Protein AF-A0A933JUE6-F1 (afdb_monomer)

Foldseek 3Di:
DDDVPPVVVVVVVCVVPPDDDPVNLLVVLLVVLCVLVVNPNVVSVVLLVVQCVVCVVDDSSVSSVVSVVVSVVVVD

Radius of gyration: 19.3 Å; Cα contacts (8 Å, |Δi|>4): 41; chains: 1; bounding box: 63×32×26 Å

Solvent-accessible surface area (backbone atoms only — not comparable to full-atom values): 4404 Å² total; per-residue (Å²): 139,86,76,78,62,61,66,57,51,55,55,62,72,55,49,89,67,67,68,82,46,74,66,57,56,36,48,53,49,48,52,53,35,20,62,75,47,76,62,35,58,69,61,38,50,50,42,28,51,52,34,35,71,75,41,70,87,53,54,72,58,50,19,38,51,51,30,42,56,47,48,58,64,76,74,106

Secondary structure (DSSP, 8-state):
--SSHHHHHHHHHSGGGSPPPHHHHHHHHHHHHHHHTTT-HHHHHHHHHHHHHH-TTS-HHHHHHHHHHHHHHHT-

Sequence (76 aa):
MGIFAVAGFLFLLLRPFLGESSAEKEQRLFDALLLKTHGDKDLAQRLVDAERKRNPQGSRKVHIKEALTRWDRDNR

Nearest PDB structures (foldseek):
  4wd9-assembly1_A  TM=5.235E-01  e=9.486E+00  Lactococcus lactis subsp. lactis

pLDDT: mean 83.39, std 17.16, range [48.66, 97.06]

Structure (mmCIF, N/CA/C/O backbone):
data_AF-A0A933JUE6-F1
#
_entry.id   AF-A0A933JUE6-F1
#
loop_
_atom_site.group_PDB
_atom_site.id
_atom_site.type_symbol
_atom_site.label_atom_id
_atom_site.label_alt_id
_atom_site.label_comp_id
_atom_site.label_asym_id
_atom_site.label_entity_id
_atom_site.label_seq_id
_atom_site.pdbx_PDB_ins_code
_atom_site.Cartn_x
_atom_site.Cartn_y
_atom_site.Cartn_z
_atom_site.occupancy
_atom_site.B_iso_or_equiv
_atom_site.auth_seq_id
_atom_site.auth_comp_id
_atom_site.auth_asym_id
_atom_site.auth_atom_id
_atom_site.pdbx_PDB_model_num
ATOM 1 N N . MET A 1 1 ? 47.779 20.230 0.084 1.00 52.56 1 MET A N 1
ATOM 2 C CA . MET A 1 1 ? 46.433 20.399 0.672 1.00 52.56 1 MET A CA 1
ATOM 3 C C . MET A 1 1 ? 45.539 21.081 -0.355 1.00 52.56 1 MET A C 1
ATOM 5 O O . MET A 1 1 ? 45.930 22.145 -0.809 1.00 52.56 1 MET A O 1
ATOM 9 N N . GLY A 1 2 ? 44.382 20.505 -0.721 1.00 54.28 2 GLY A N 1
ATOM 10 C CA . GLY A 1 2 ? 43.220 21.369 -0.995 1.00 54.28 2 GLY A CA 1
ATOM 11 C C . GLY A 1 2 ? 42.318 21.179 -2.224 1.00 54.28 2 GLY A C 1
ATOM 12 O O . GLY A 1 2 ? 41.459 22.033 -2.378 1.00 54.28 2 GLY A O 1
ATOM 13 N N . ILE A 1 3 ? 42.420 20.143 -3.075 1.00 51.53 3 ILE A N 1
ATOM 14 C CA . ILE A 1 3 ? 41.507 20.038 -4.254 1.00 51.53 3 ILE A CA 1
ATOM 15 C C . ILE A 1 3 ? 40.594 18.795 -4.239 1.00 51.53 3 ILE A C 1
ATOM 17 O O . ILE A 1 3 ? 39.569 18.766 -4.911 1.00 51.53 3 ILE A O 1
ATOM 21 N N . PHE A 1 4 ? 40.851 17.803 -3.380 1.00 48.66 4 PHE A N 1
ATOM 22 C CA . PHE A 1 4 ? 39.983 16.616 -3.267 1.00 48.66 4 PHE A CA 1
ATOM 23 C C . PHE A 1 4 ? 38.724 16.810 -2.394 1.00 48.66 4 PHE A C 1
ATOM 25 O O . PHE A 1 4 ? 37.864 15.935 -2.369 1.00 48.66 4 PHE A O 1
ATOM 32 N N . ALA A 1 5 ? 38.567 17.946 -1.700 1.00 53.44 5 ALA A N 1
ATOM 33 C CA . ALA A 1 5 ? 37.441 18.164 -0.778 1.00 53.44 5 ALA A CA 1
ATOM 34 C C . ALA A 1 5 ? 36.162 18.702 -1.453 1.00 53.44 5 ALA A C 1
ATOM 36 O O . ALA A 1 5 ? 35.061 18.487 -0.950 1.00 53.44 5 ALA A O 1
ATOM 37 N N . VAL A 1 6 ? 36.278 19.376 -2.603 1.00 50.47 6 VAL A N 1
ATOM 38 C CA . VAL A 1 6 ? 35.130 20.055 -3.235 1.00 50.47 6 VAL A CA 1
ATOM 39 C C . VAL A 1 6 ? 34.228 19.066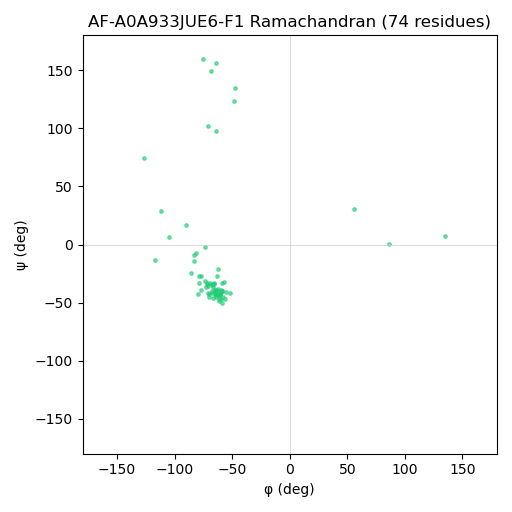 -3.985 1.00 50.47 6 VAL A C 1
ATOM 41 O O . VAL A 1 6 ? 33.006 19.200 -3.957 1.00 50.47 6 VAL A O 1
ATOM 44 N N . ALA A 1 7 ? 34.806 18.010 -4.570 1.00 52.41 7 ALA A N 1
ATOM 45 C CA . ALA A 1 7 ? 34.043 16.967 -5.259 1.00 52.41 7 ALA A CA 1
ATOM 46 C C . ALA A 1 7 ? 33.156 16.147 -4.297 1.00 52.41 7 ALA A C 1
ATOM 48 O O . ALA A 1 7 ? 32.020 15.819 -4.633 1.00 52.41 7 ALA A O 1
ATOM 49 N N . GLY A 1 8 ? 33.633 15.875 -3.075 1.00 53.91 8 GLY A N 1
ATOM 50 C CA . GLY A 1 8 ? 32.849 15.174 -2.051 1.00 53.91 8 GLY A CA 1
ATOM 51 C C . GLY A 1 8 ? 31.703 16.019 -1.485 1.00 53.91 8 GLY A C 1
ATOM 52 O O . GLY A 1 8 ? 30.616 15.503 -1.232 1.00 53.91 8 GLY A O 1
ATOM 53 N N . PHE A 1 9 ? 31.912 17.330 -1.340 1.00 56.19 9 PHE A N 1
ATOM 54 C CA . PHE A 1 9 ? 30.902 18.248 -0.809 1.00 56.19 9 PHE A CA 1
ATOM 55 C C . PHE A 1 9 ? 29.764 18.512 -1.808 1.00 56.19 9 PHE A C 1
ATOM 57 O O . PHE A 1 9 ? 28.596 18.549 -1.422 1.00 56.19 9 PHE A O 1
ATOM 64 N N . LEU A 1 10 ? 30.075 18.594 -3.107 1.00 53.97 10 LEU A N 1
ATOM 65 C CA . LEU A 1 10 ? 29.062 18.723 -4.160 1.00 53.97 10 LEU A CA 1
ATOM 66 C C . LEU A 1 10 ? 28.208 17.447 -4.302 1.00 53.97 10 LEU A C 1
ATOM 68 O O . LEU A 1 10 ? 27.000 17.531 -4.514 1.00 53.97 10 LEU A O 1
ATOM 72 N N . PHE A 1 11 ? 28.806 16.266 -4.097 1.00 57.50 11 PHE A N 1
ATOM 73 C CA . PHE A 1 11 ? 28.085 14.988 -4.059 1.00 57.50 11 PHE A CA 1
ATOM 74 C C . PHE A 1 11 ? 27.123 14.886 -2.858 1.00 57.50 11 PHE A C 1
ATOM 76 O O . PHE A 1 11 ? 26.035 14.323 -2.978 1.00 57.50 11 PHE A O 1
ATOM 83 N N . LEU A 1 12 ? 27.478 15.473 -1.709 1.00 59.88 12 LEU A N 1
ATOM 84 C CA . LEU A 1 12 ? 26.612 15.517 -0.523 1.00 59.88 12 LEU A CA 1
ATOM 85 C C . LEU A 1 12 ? 25.436 16.497 -0.672 1.00 59.88 12 LEU A C 1
ATOM 87 O O . LEU A 1 12 ? 24.360 16.220 -0.146 1.00 59.88 12 LEU A O 1
ATOM 91 N N . LEU A 1 13 ? 25.603 17.588 -1.424 1.00 61.69 13 LEU A N 1
ATOM 92 C CA . LEU A 1 13 ? 24.536 18.564 -1.682 1.00 61.69 13 LEU A CA 1
ATOM 93 C C . LEU A 1 13 ? 23.510 18.096 -2.729 1.00 61.69 13 LEU A C 1
ATOM 95 O O . LEU A 1 13 ? 22.349 18.485 -2.654 1.00 61.69 13 LEU A O 1
ATOM 99 N N . LEU A 1 14 ? 23.902 17.223 -3.663 1.00 55.94 14 LEU A N 1
ATOM 100 C CA . LEU A 1 14 ? 22.994 16.591 -4.638 1.00 55.94 14 LEU A CA 1
ATOM 101 C C . LEU A 1 14 ? 22.252 15.358 -4.083 1.00 55.94 14 LEU A C 1
ATOM 103 O O . LEU A 1 14 ? 21.318 14.856 -4.711 1.00 55.94 14 LEU A O 1
ATOM 107 N N . ARG A 1 15 ? 22.621 14.885 -2.885 1.00 54.44 15 ARG A N 1
ATOM 108 C CA . ARG A 1 15 ? 22.078 13.670 -2.260 1.00 54.44 15 ARG A CA 1
ATOM 109 C C . ARG A 1 15 ? 20.554 13.651 -2.012 1.00 54.44 15 ARG A C 1
ATOM 111 O O . ARG A 1 15 ? 19.999 12.559 -2.141 1.00 54.44 15 ARG A O 1
ATOM 118 N N . PRO A 1 16 ? 19.829 14.752 -1.705 1.00 56.09 16 PRO A N 1
ATOM 119 C CA . PRO A 1 16 ? 18.386 14.658 -1.454 1.00 56.09 16 PRO A 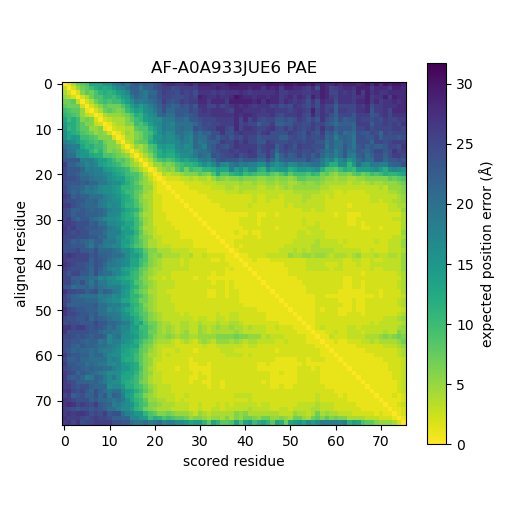CA 1
ATOM 120 C C . PRO A 1 16 ? 17.554 14.440 -2.730 1.00 56.09 16 PRO A C 1
ATOM 122 O O . PRO A 1 16 ? 16.341 14.284 -2.636 1.00 56.09 16 PRO A O 1
ATOM 125 N N . PHE A 1 17 ? 18.183 14.406 -3.913 1.00 55.09 17 PHE A N 1
ATOM 126 C CA . PHE A 1 17 ? 17.512 14.177 -5.196 1.00 55.09 17 PHE A CA 1
ATOM 127 C C . PHE A 1 17 ? 17.728 12.765 -5.767 1.00 55.09 17 PHE A C 1
ATOM 129 O O . PHE A 1 17 ? 17.300 12.477 -6.886 1.00 55.09 17 PHE A O 1
ATOM 136 N N . LEU A 1 18 ? 18.373 11.865 -5.012 1.00 57.53 18 LEU A N 1
ATOM 137 C CA . LEU A 1 18 ? 18.385 10.437 -5.333 1.00 57.53 18 LEU A CA 1
ATOM 138 C C . LEU A 1 18 ? 16.942 9.933 -5.227 1.00 57.53 18 LEU A C 1
ATOM 140 O O . LEU A 1 18 ? 16.419 9.737 -4.135 1.00 57.53 18 LEU A O 1
ATOM 144 N N . GLY A 1 19 ? 16.283 9.851 -6.383 1.00 62.34 19 GLY A N 1
ATOM 145 C CA . GLY A 1 19 ? 14.851 9.636 -6.513 1.00 62.34 19 GLY A CA 1
ATOM 146 C C . GLY A 1 19 ? 14.329 8.502 -5.639 1.00 62.34 19 GLY A C 1
ATOM 147 O O . GLY A 1 19 ? 14.894 7.412 -5.609 1.00 62.34 19 GLY A O 1
ATOM 148 N N . GLU A 1 20 ? 13.213 8.779 -4.968 1.00 67.19 20 GLU A N 1
ATOM 149 C CA . GLU A 1 20 ? 12.494 7.824 -4.132 1.00 67.19 20 GLU A CA 1
ATOM 150 C C . GLU A 1 20 ? 12.292 6.506 -4.891 1.00 67.19 20 GLU A C 1
ATOM 152 O O . GLU A 1 20 ? 11.760 6.487 -6.017 1.00 67.19 20 GLU A O 1
ATOM 157 N N . SER A 1 21 ? 12.776 5.419 -4.292 1.00 82.38 21 SER A N 1
ATOM 158 C CA . SER A 1 21 ? 12.806 4.116 -4.946 1.00 82.38 21 SER A CA 1
ATOM 159 C C . SER A 1 21 ? 11.382 3.626 -5.226 1.00 82.38 21 SER A C 1
ATOM 161 O O . SER A 1 21 ? 10.415 4.029 -4.573 1.00 82.38 21 SER A O 1
ATOM 163 N N . SER A 1 22 ? 11.214 2.731 -6.206 1.00 82.25 22 SER A N 1
ATOM 164 C CA . SER A 1 22 ? 9.887 2.154 -6.477 1.00 82.25 22 SER A CA 1
ATOM 165 C C . SER A 1 22 ? 9.303 1.459 -5.240 1.00 82.25 22 SER A C 1
ATOM 167 O O . SER A 1 22 ? 8.091 1.496 -5.051 1.00 82.25 22 SER A O 1
ATOM 169 N N . ALA A 1 23 ? 10.158 0.873 -4.395 1.00 85.81 23 ALA A N 1
ATOM 170 C CA . ALA A 1 23 ? 9.758 0.216 -3.157 1.00 85.81 23 ALA A CA 1
ATOM 171 C C . ALA A 1 23 ? 9.271 1.218 -2.097 1.00 85.81 23 ALA A C 1
ATOM 173 O O . ALA A 1 23 ? 8.236 0.991 -1.481 1.00 85.81 23 ALA A O 1
ATOM 174 N N . GLU A 1 24 ? 9.955 2.353 -1.927 1.00 89.31 24 GLU A N 1
ATOM 175 C CA . GLU A 1 24 ? 9.534 3.410 -0.994 1.00 89.31 24 GLU A CA 1
ATOM 176 C C . GLU A 1 24 ? 8.184 4.012 -1.392 1.00 89.31 24 GLU A C 1
ATOM 178 O O . GLU A 1 24 ? 7.299 4.158 -0.549 1.00 89.31 24 GLU A O 1
ATOM 183 N N . LYS A 1 25 ? 7.986 4.279 -2.689 1.00 88.62 25 LYS A N 1
ATOM 184 C CA . L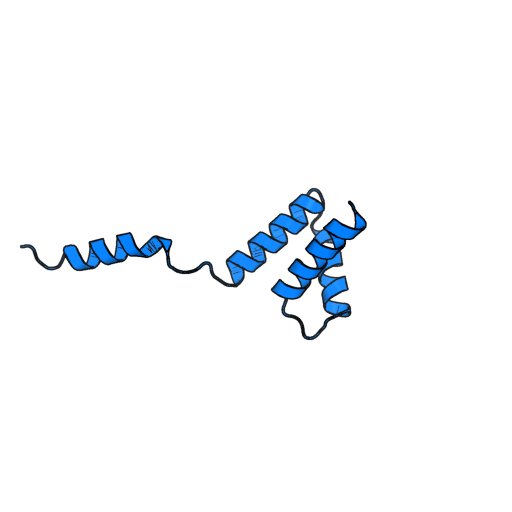YS A 1 25 ? 6.702 4.771 -3.213 1.00 88.62 25 LYS A CA 1
ATOM 185 C C . LYS A 1 25 ? 5.573 3.786 -2.946 1.00 88.62 25 LYS A C 1
ATOM 187 O O . LYS A 1 25 ? 4.464 4.178 -2.594 1.00 88.62 25 LYS A O 1
ATOM 192 N N . GLU A 1 26 ? 5.845 2.503 -3.151 1.00 92.56 26 GLU A N 1
ATOM 193 C CA . GLU A 1 26 ? 4.875 1.439 -2.929 1.00 92.56 26 GLU A CA 1
ATOM 194 C C . GLU A 1 26 ? 4.532 1.279 -1.446 1.00 92.56 26 GLU A C 1
ATOM 196 O O . GLU A 1 26 ? 3.356 1.156 -1.106 1.00 92.56 26 GLU A O 1
ATOM 201 N N . GLN A 1 27 ? 5.536 1.354 -0.570 1.00 93.31 27 GLN A N 1
ATOM 202 C CA . GLN A 1 27 ? 5.341 1.306 0.874 1.00 93.31 27 GLN A CA 1
ATOM 203 C C . GLN A 1 27 ? 4.485 2.480 1.352 1.00 93.31 27 GLN A C 1
ATOM 205 O O . GLN A 1 27 ? 3.491 2.254 2.028 1.00 93.31 27 GLN A O 1
ATOM 210 N N . ARG A 1 28 ? 4.776 3.712 0.914 1.00 93.88 28 ARG A N 1
ATOM 211 C CA . ARG A 1 28 ? 3.974 4.894 1.279 1.00 93.88 28 ARG A CA 1
ATOM 212 C C . ARG A 1 28 ? 2.518 4.787 0.839 1.00 93.88 28 ARG A C 1
ATOM 214 O O . ARG A 1 28 ? 1.623 5.208 1.567 1.00 93.88 28 ARG A O 1
ATOM 221 N N . LEU A 1 29 ? 2.265 4.229 -0.346 1.00 94.56 29 LEU A N 1
ATOM 222 C CA . LEU A 1 29 ? 0.899 3.972 -0.807 1.00 94.56 29 LEU A CA 1
ATOM 223 C C . LEU A 1 29 ? 0.206 2.926 0.073 1.00 94.56 29 LEU A C 1
ATOM 225 O O . LEU A 1 29 ? -0.968 3.079 0.400 1.00 94.56 29 LEU A O 1
ATOM 229 N N . PHE A 1 30 ? 0.921 1.878 0.477 1.00 94.69 30 PHE A N 1
ATOM 230 C CA . PHE A 1 30 ? 0.367 0.871 1.374 1.00 94.69 30 PHE A CA 1
ATOM 231 C C . PHE A 1 30 ? 0.100 1.443 2.774 1.00 94.69 30 PHE A C 1
ATOM 233 O O . PHE A 1 30 ? -0.951 1.176 3.347 1.00 94.69 30 PHE A O 1
ATOM 240 N N . ASP A 1 31 ? 0.988 2.291 3.289 1.00 95.69 31 ASP A N 1
ATOM 241 C CA . ASP A 1 31 ? 0.813 2.973 4.573 1.00 95.69 31 ASP A CA 1
ATOM 242 C C . ASP A 1 31 ? -0.390 3.931 4.536 1.00 95.69 31 ASP A C 1
ATOM 244 O O . ASP A 1 31 ? -1.176 3.984 5.480 1.00 95.69 31 ASP A O 1
ATOM 248 N N . ALA A 1 32 ? -0.604 4.636 3.421 1.00 95.19 32 ALA A N 1
ATOM 249 C CA . ALA A 1 32 ? -1.805 5.445 3.224 1.00 95.19 32 ALA A CA 1
ATOM 250 C C . ALA A 1 32 ? -3.082 4.588 3.231 1.00 95.19 32 ALA A C 1
ATOM 252 O O . ALA A 1 32 ? -4.087 4.988 3.820 1.00 95.19 32 ALA A O 1
ATOM 253 N N . LEU A 1 33 ? -3.042 3.400 2.618 1.00 94.81 33 LEU A N 1
ATOM 254 C CA . LEU A 1 33 ? -4.159 2.456 2.660 1.00 94.81 33 LEU A CA 1
ATOM 255 C C . LEU A 1 33 ? -4.406 1.952 4.089 1.00 94.81 33 LEU A C 1
ATOM 257 O O . LEU A 1 33 ? -5.556 1.897 4.510 1.00 94.81 33 LEU A O 1
ATOM 261 N N . LEU A 1 34 ? -3.349 1.669 4.857 1.00 96.44 34 LEU A N 1
ATOM 262 C CA . LEU A 1 34 ? -3.459 1.294 6.269 1.00 96.44 34 LEU A CA 1
ATOM 263 C C . LEU A 1 34 ? -4.103 2.395 7.109 1.00 96.44 34 LEU A C 1
ATOM 265 O O . LEU A 1 34 ? -4.975 2.113 7.923 1.00 96.44 34 LEU A O 1
ATOM 269 N N . LEU A 1 35 ? -3.719 3.656 6.909 1.00 95.19 35 LEU A N 1
ATOM 270 C CA . LEU A 1 35 ? -4.341 4.782 7.612 1.00 95.19 35 LEU A CA 1
ATOM 271 C C . LEU A 1 35 ? -5.848 4.857 7.327 1.00 95.19 35 LEU A C 1
ATOM 273 O O . LEU A 1 35 ? -6.640 5.103 8.235 1.00 95.19 35 LEU A O 1
ATOM 277 N N . LYS A 1 36 ? -6.247 4.595 6.079 1.00 91.69 36 LYS A N 1
ATOM 278 C CA . LYS A 1 36 ? -7.651 4.564 5.651 1.00 91.69 36 LYS A CA 1
ATOM 279 C C . LYS A 1 36 ? -8.426 3.383 6.238 1.00 91.69 36 LYS A C 1
ATOM 281 O O . LYS A 1 36 ? -9.604 3.537 6.538 1.00 91.69 36 LYS A O 1
ATOM 286 N N . THR A 1 37 ? -7.770 2.244 6.446 1.00 94.12 37 THR A N 1
ATOM 287 C CA . THR A 1 37 ? -8.348 1.061 7.102 1.00 94.12 37 THR A CA 1
ATOM 288 C C . THR A 1 37 ? -8.152 1.061 8.622 1.00 94.12 37 THR A C 1
ATOM 290 O O . THR A 1 37 ? -8.292 0.018 9.254 1.00 94.12 37 THR A O 1
ATOM 293 N N . HIS A 1 38 ? -7.830 2.210 9.231 1.00 93.62 38 HIS A N 1
ATOM 294 C CA . HIS A 1 38 ? -7.601 2.350 10.678 1.00 93.62 38 HIS A CA 1
ATOM 295 C C . HIS A 1 38 ? -6.516 1.413 11.243 1.00 93.62 38 HIS A C 1
ATOM 297 O O . HIS A 1 38 ? -6.568 1.003 12.400 1.00 93.62 38 HIS A O 1
ATOM 303 N N . GLY A 1 39 ? -5.517 1.075 10.430 1.00 93.62 39 GLY A N 1
ATOM 304 C CA . GLY A 1 39 ? -4.420 0.179 10.786 1.00 93.62 39 GLY A CA 1
ATOM 305 C C . GLY A 1 39 ? -4.724 -1.305 10.576 1.00 93.62 39 GLY A C 1
ATOM 306 O O . GLY A 1 39 ? -3.845 -2.131 10.824 1.00 93.62 39 GLY A O 1
ATOM 307 N N . ASP A 1 40 ? -5.916 -1.665 10.089 1.00 95.25 40 ASP A N 1
ATOM 308 C CA . ASP A 1 40 ? -6.237 -3.052 9.756 1.00 95.25 40 ASP A CA 1
ATOM 309 C C . ASP A 1 40 ? -5.469 -3.485 8.499 1.00 95.25 40 ASP A C 1
ATOM 311 O O . ASP A 1 40 ? -5.813 -3.148 7.356 1.00 95.25 40 ASP A O 1
ATOM 315 N N . LYS A 1 41 ? -4.392 -4.236 8.740 1.00 95.00 41 LYS A N 1
ATOM 316 C CA . LYS A 1 41 ? -3.498 -4.760 7.709 1.00 95.00 41 LYS A CA 1
ATOM 317 C C . LYS A 1 41 ? -4.128 -5.886 6.900 1.00 95.00 41 LYS A C 1
ATOM 319 O O . LYS A 1 41 ? -3.849 -5.979 5.703 1.00 95.00 41 LYS A O 1
ATOM 324 N N . ASP A 1 42 ? -4.978 -6.702 7.512 1.00 96.06 42 ASP A N 1
ATOM 325 C CA . ASP A 1 42 ? -5.644 -7.802 6.818 1.00 96.06 42 ASP A CA 1
ATOM 326 C C . ASP A 1 42 ? -6.683 -7.251 5.843 1.00 96.06 42 ASP A C 1
ATOM 328 O O . ASP A 1 42 ? -6.752 -7.688 4.691 1.00 96.06 42 ASP A O 1
ATOM 332 N N . LEU A 1 43 ? -7.444 -6.236 6.262 1.00 95.00 43 LEU A N 1
ATOM 333 C CA . LEU A 1 43 ? -8.362 -5.517 5.385 1.00 95.00 43 LEU A CA 1
ATOM 334 C C . LEU A 1 43 ? -7.618 -4.825 4.237 1.00 95.00 43 LEU A C 1
ATOM 336 O O . LEU A 1 43 ? -7.995 -5.002 3.077 1.00 95.00 43 LEU A O 1
ATOM 340 N N . ALA A 1 44 ? -6.538 -4.094 4.531 1.00 95.38 44 ALA A N 1
ATOM 341 C CA . ALA A 1 44 ? -5.730 -3.436 3.504 1.00 95.38 44 ALA A CA 1
ATOM 342 C C . ALA A 1 44 ? -5.187 -4.443 2.475 1.00 95.38 44 ALA A C 1
ATOM 344 O O . ALA A 1 44 ? -5.303 -4.225 1.268 1.00 95.38 44 ALA A O 1
ATOM 345 N N . GLN A 1 45 ? -4.659 -5.585 2.927 1.00 95.88 45 GLN A N 1
ATOM 346 C CA . GLN A 1 45 ? -4.155 -6.624 2.031 1.00 95.88 45 GLN A CA 1
ATOM 347 C C . GLN A 1 45 ? -5.273 -7.250 1.185 1.00 95.88 45 GLN A C 1
ATOM 349 O O . GLN A 1 45 ? -5.083 -7.460 -0.013 1.00 95.88 45 GLN A O 1
ATOM 354 N N . ARG A 1 46 ? -6.463 -7.478 1.756 1.00 96.31 46 ARG A N 1
ATOM 355 C CA . ARG A 1 46 ? -7.632 -7.979 1.009 1.00 96.31 46 ARG A CA 1
ATOM 356 C C . ARG A 1 46 ? -8.080 -7.018 -0.090 1.00 96.31 46 ARG A C 1
ATOM 358 O O . ARG A 1 46 ? -8.457 -7.481 -1.165 1.00 96.31 46 ARG A O 1
ATOM 365 N N . LEU A 1 47 ? -8.027 -5.706 0.153 1.00 95.62 47 LEU A N 1
ATOM 366 C CA . LEU A 1 47 ? -8.337 -4.694 -0.862 1.00 95.62 47 LEU A CA 1
ATOM 367 C C . LEU A 1 47 ? -7.336 -4.754 -2.022 1.00 95.62 47 LEU A C 1
ATOM 369 O O . LEU A 1 47 ? -7.740 -4.792 -3.183 1.00 95.62 47 LEU A O 1
ATOM 373 N N . VAL A 1 48 ? -6.040 -4.854 -1.716 1.00 96.31 48 VAL A N 1
ATOM 374 C CA . VAL A 1 48 ? -4.992 -5.020 -2.738 1.00 96.31 48 VAL A CA 1
ATOM 375 C C . VAL A 1 48 ? -5.189 -6.318 -3.524 1.00 96.31 48 VAL A C 1
ATOM 377 O O . VAL A 1 48 ? -5.110 -6.316 -4.752 1.00 96.31 48 VAL A O 1
ATOM 380 N N . ASP A 1 49 ? -5.497 -7.425 -2.849 1.00 96.94 49 ASP A N 1
ATOM 381 C CA . ASP A 1 49 ? -5.732 -8.716 -3.499 1.00 96.94 49 ASP A CA 1
ATOM 382 C C . ASP A 1 49 ? -6.986 -8.713 -4.382 1.00 96.94 49 ASP A C 1
ATOM 384 O O . ASP A 1 49 ? -7.015 -9.392 -5.413 1.00 96.94 49 ASP A O 1
ATOM 388 N N . ALA A 1 50 ? -8.021 -7.960 -4.004 1.00 96.19 50 ALA A N 1
ATOM 389 C CA . ALA A 1 50 ? -9.216 -7.787 -4.818 1.00 96.19 50 ALA A CA 1
ATOM 390 C C . ALA A 1 50 ? -8.895 -7.066 -6.134 1.00 96.19 50 ALA A C 1
ATOM 392 O O . ALA A 1 50 ? -9.345 -7.510 -7.193 1.00 96.19 50 ALA A O 1
ATOM 393 N N . GLU A 1 51 ? -8.075 -6.014 -6.090 1.00 96.19 51 GLU A N 1
ATOM 394 C CA . GLU A 1 51 ? -7.644 -5.311 -7.302 1.00 96.19 51 GLU A CA 1
ATOM 395 C C . GLU A 1 51 ? -6.645 -6.141 -8.120 1.00 96.19 51 GLU A C 1
ATOM 397 O O . GLU A 1 51 ? -6.759 -6.194 -9.342 1.00 96.19 51 GLU A O 1
ATOM 402 N N . ARG A 1 52 ? -5.772 -6.933 -7.481 1.00 96.56 52 ARG A N 1
ATOM 403 C CA . ARG A 1 52 ? -4.927 -7.913 -8.188 1.00 96.56 52 ARG A CA 1
ATOM 404 C C . ARG A 1 52 ? -5.753 -8.929 -8.975 1.00 96.56 52 ARG A C 1
ATOM 406 O O . ARG A 1 52 ? -5.383 -9.292 -10.086 1.00 96.56 52 ARG A O 1
ATOM 413 N N . LYS A 1 53 ? -6.873 -9.401 -8.418 1.00 96.19 53 LYS A N 1
ATOM 414 C CA . LYS A 1 53 ? -7.787 -10.322 -9.120 1.00 96.19 53 LYS A CA 1
ATOM 415 C C . LYS A 1 53 ? -8.488 -9.654 -10.305 1.00 96.19 53 LYS A C 1
ATOM 417 O O . LYS A 1 53 ? -8.753 -10.325 -11.296 1.00 96.19 53 LYS A O 1
ATOM 422 N N . ARG A 1 54 ? -8.795 -8.358 -10.204 1.00 93.94 54 ARG A N 1
ATOM 423 C CA . ARG A 1 54 ? -9.454 -7.580 -11.265 1.00 93.94 54 ARG A CA 1
ATOM 424 C C . ARG A 1 54 ? -8.503 -7.191 -12.386 1.00 93.94 54 ARG A C 1
ATOM 426 O O . ARG A 1 54 ? -8.883 -7.254 -13.550 1.00 93.94 54 ARG A O 1
ATOM 433 N N . ASN A 1 55 ? -7.276 -6.828 -12.036 1.00 93.50 55 ASN A N 1
ATOM 434 C CA . ASN A 1 55 ? -6.235 -6.430 -12.967 1.00 93.50 55 ASN A CA 1
ATOM 435 C C . ASN A 1 55 ? -4.954 -7.255 -12.740 1.00 93.50 55 ASN A C 1
ATOM 437 O O . ASN A 1 55 ? -3.968 -6.728 -12.226 1.00 93.50 55 ASN A O 1
ATOM 441 N N . PRO A 1 56 ? -4.910 -8.540 -13.141 1.00 93.19 56 PRO A N 1
ATOM 442 C CA . PRO A 1 56 ? -3.747 -9.398 -12.889 1.00 93.19 56 PRO A CA 1
ATOM 443 C C . PRO A 1 56 ? -2.451 -8.921 -13.558 1.00 93.19 56 PRO A C 1
ATOM 445 O O . PRO A 1 56 ? -1.369 -9.305 -13.129 1.00 93.19 56 PRO A O 1
ATOM 448 N N . GLN A 1 57 ? -2.562 -8.094 -14.603 1.00 94.38 57 GLN A N 1
ATOM 449 C CA . GLN A 1 57 ? -1.432 -7.541 -15.356 1.00 94.38 57 GLN A CA 1
ATOM 450 C C . GLN A 1 57 ? -0.822 -6.297 -14.687 1.00 94.38 57 GLN A C 1
ATOM 452 O O . GLN A 1 57 ? 0.272 -5.863 -15.050 1.00 94.38 57 GLN A O 1
ATOM 457 N N . GLY A 1 58 ? -1.523 -5.697 -13.720 1.00 92.00 58 GLY A N 1
ATOM 458 C CA . GLY A 1 58 ? -1.030 -4.554 -12.961 1.00 92.00 58 GLY A CA 1
ATOM 459 C C . GLY A 1 58 ? 0.139 -4.925 -12.045 1.00 92.00 58 GLY A C 1
ATOM 460 O O . GLY A 1 58 ? 0.226 -6.035 -11.524 1.00 92.00 58 GLY A O 1
ATOM 461 N N . SER A 1 59 ? 1.042 -3.974 -11.807 1.00 94.00 59 SER A N 1
ATOM 462 C CA . SER A 1 59 ? 2.049 -4.117 -10.751 1.00 94.00 59 SER A CA 1
ATOM 463 C C . SER A 1 59 ? 1.422 -3.908 -9.369 1.00 94.00 59 SER A C 1
ATOM 465 O O . SER A 1 59 ? 0.391 -3.245 -9.247 1.00 94.00 59 SER A O 1
ATOM 467 N N . ARG A 1 60 ? 2.074 -4.395 -8.303 1.00 93.56 60 ARG A N 1
ATOM 468 C CA . ARG A 1 60 ? 1.592 -4.221 -6.918 1.00 93.56 60 ARG A CA 1
ATOM 469 C C . ARG A 1 60 ? 1.281 -2.756 -6.592 1.00 93.56 60 ARG A C 1
ATOM 471 O O . ARG A 1 60 ? 0.229 -2.461 -6.032 1.00 93.56 60 ARG A O 1
ATOM 478 N N . LYS A 1 61 ? 2.136 -1.824 -7.028 1.00 94.94 61 LYS A N 1
ATOM 479 C CA . LYS A 1 61 ? 1.897 -0.377 -6.912 1.00 94.94 61 LYS A CA 1
ATOM 480 C C . LYS A 1 61 ? 0.571 0.073 -7.542 1.00 94.94 61 LYS A C 1
ATOM 482 O O . LYS A 1 61 ? -0.108 0.929 -6.979 1.00 94.94 61 LYS A O 1
ATOM 487 N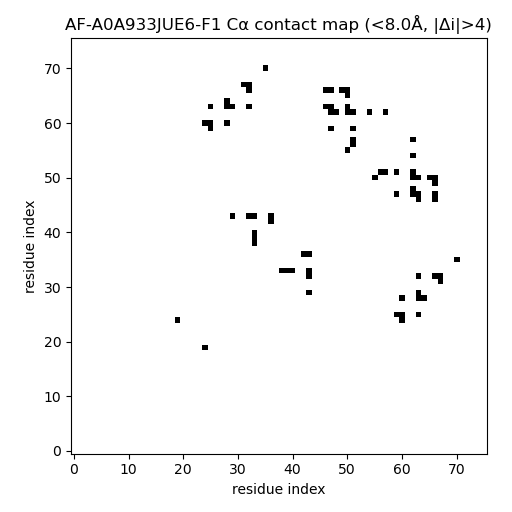 N . VAL A 1 62 ? 0.214 -0.468 -8.710 1.00 95.25 62 VAL A N 1
ATOM 488 C CA . VAL A 1 62 ? -1.056 -0.163 -9.389 1.00 95.25 62 VAL A CA 1
ATOM 489 C C . VAL A 1 62 ? -2.227 -0.694 -8.572 1.00 95.25 62 VAL A C 1
ATOM 491 O O . VAL A 1 62 ? -3.144 0.073 -8.300 1.00 95.25 62 VAL A O 1
ATOM 494 N N . HIS A 1 63 ? -2.155 -1.935 -8.085 1.00 97.06 63 HIS A N 1
ATOM 495 C CA . HIS A 1 63 ? -3.219 -2.522 -7.259 1.00 97.06 63 HIS A CA 1
ATOM 496 C C . HIS A 1 63 ? -3.462 -1.737 -5.973 1.00 97.06 63 HIS A C 1
ATOM 498 O O . HIS A 1 63 ? -4.608 -1.481 -5.623 1.00 97.06 63 HIS A O 1
ATOM 504 N N . ILE A 1 64 ? -2.400 -1.295 -5.289 1.00 96.25 64 ILE A N 1
ATOM 505 C CA .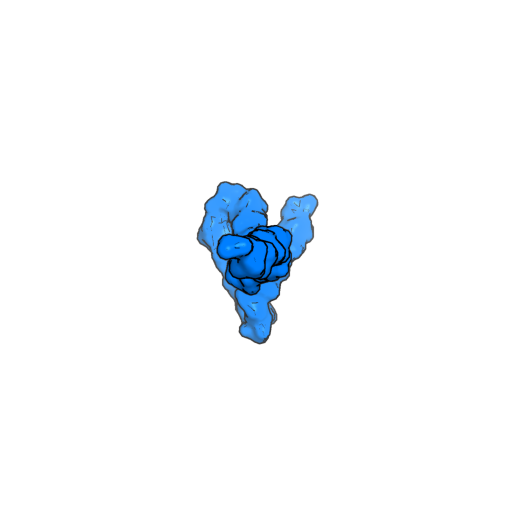 ILE A 1 64 ? -2.530 -0.472 -4.076 1.00 96.25 64 ILE A CA 1
ATOM 506 C C . ILE A 1 64 ? -3.179 0.879 -4.403 1.00 96.25 64 ILE A C 1
ATOM 508 O O . ILE A 1 64 ? -4.057 1.341 -3.676 1.00 96.25 64 ILE A O 1
ATOM 512 N N . LYS A 1 65 ? -2.781 1.512 -5.513 1.00 96.00 65 LYS A N 1
ATOM 513 C CA . LYS A 1 65 ? -3.357 2.792 -5.945 1.00 96.00 65 LYS A CA 1
ATOM 514 C C . LYS A 1 65 ? -4.837 2.662 -6.321 1.00 96.00 65 LYS A C 1
ATOM 516 O O . LYS A 1 65 ? -5.634 3.534 -5.970 1.00 96.00 65 LYS A O 1
ATOM 521 N N . GLU A 1 66 ? -5.204 1.602 -7.036 1.00 96.44 66 GLU A N 1
ATOM 522 C CA . GLU A 1 66 ? -6.595 1.299 -7.389 1.00 96.44 66 GLU A CA 1
ATOM 523 C C . GLU A 1 66 ? -7.425 1.011 -6.133 1.00 96.44 66 GLU A C 1
ATOM 525 O O . GLU A 1 66 ? -8.509 1.574 -5.984 1.00 96.44 66 GLU A O 1
ATOM 530 N N . ALA A 1 67 ? -6.878 0.243 -5.184 1.00 96.50 67 ALA A N 1
ATOM 531 C CA . ALA A 1 67 ? -7.521 -0.053 -3.907 1.00 96.50 67 ALA A CA 1
ATOM 532 C C . ALA A 1 67 ? -7.805 1.222 -3.097 1.00 96.50 67 ALA A C 1
ATOM 534 O O . ALA A 1 67 ? -8.927 1.412 -2.634 1.00 96.50 67 ALA A O 1
ATOM 535 N N . LEU A 1 68 ? -6.824 2.126 -2.986 1.00 95.19 68 LEU A N 1
ATOM 536 C CA . LEU A 1 68 ? -6.985 3.441 -2.351 1.00 95.19 68 LEU A CA 1
ATOM 537 C C . LEU A 1 68 ? -8.073 4.277 -3.025 1.00 95.19 68 LEU A C 1
ATOM 539 O O . LEU A 1 68 ? -8.973 4.781 -2.361 1.00 95.19 68 LEU A O 1
ATOM 543 N N . THR A 1 69 ? -8.003 4.396 -4.352 1.00 94.62 69 THR A N 1
ATOM 544 C CA . THR A 1 69 ? -8.952 5.196 -5.141 1.00 94.62 69 THR A CA 1
ATOM 545 C C . THR A 1 69 ? -10.375 4.684 -4.963 1.00 94.62 69 THR A C 1
ATOM 547 O O . THR A 1 69 ? -11.325 5.456 -4.853 1.00 94.62 69 THR A O 1
ATOM 550 N N . ARG A 1 70 ? -10.527 3.361 -4.937 1.00 93.50 70 ARG A N 1
ATOM 551 C CA . ARG A 1 70 ? -11.814 2.721 -4.741 1.00 93.50 70 ARG A CA 1
ATOM 552 C C . ARG A 1 70 ? -12.332 2.902 -3.321 1.00 93.50 70 ARG A C 1
ATOM 554 O O . ARG A 1 70 ? -13.496 3.244 -3.172 1.00 93.50 70 ARG A O 1
ATOM 561 N N . TRP A 1 71 ? -11.487 2.716 -2.310 1.00 93.06 71 TRP A N 1
ATOM 562 C CA . TRP A 1 71 ? -11.857 2.971 -0.920 1.00 93.06 71 TRP A CA 1
ATOM 563 C C . TRP A 1 71 ? -12.340 4.410 -0.729 1.00 93.06 71 TRP A C 1
ATOM 565 O O . TRP A 1 71 ? -13.406 4.629 -0.166 1.00 93.06 71 TRP A O 1
ATOM 575 N N . ASP A 1 72 ? -11.603 5.384 -1.265 1.00 92.38 72 ASP A N 1
ATOM 576 C CA . ASP A 1 72 ? -11.973 6.800 -1.194 1.00 92.38 72 ASP A CA 1
ATOM 577 C C . ASP A 1 72 ? -13.279 7.118 -1.926 1.00 92.38 72 ASP A C 1
ATOM 579 O O . ASP A 1 72 ? -13.949 8.080 -1.571 1.00 92.38 72 ASP A O 1
ATOM 583 N N . ARG A 1 73 ? -13.646 6.342 -2.950 1.00 92.94 73 ARG A N 1
ATOM 584 C CA . ARG A 1 73 ? -14.930 6.485 -3.642 1.00 92.94 73 ARG A CA 1
ATOM 585 C C . ARG A 1 73 ? -16.074 5.841 -2.864 1.00 92.94 73 ARG A C 1
ATOM 587 O O . ARG A 1 73 ? -17.161 6.406 -2.827 1.00 92.94 73 ARG A O 1
ATOM 594 N N . ASP A 1 74 ? -15.838 4.657 -2.312 1.00 90.56 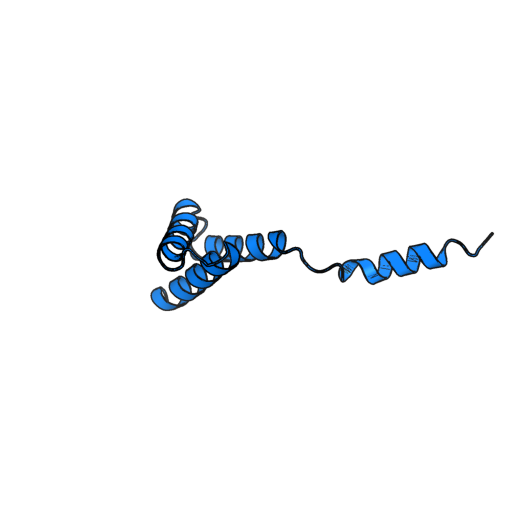74 ASP A N 1
ATOM 595 C CA . ASP A 1 74 ? -16.868 3.841 -1.672 1.00 90.56 74 ASP A CA 1
ATOM 596 C C . ASP A 1 74 ? -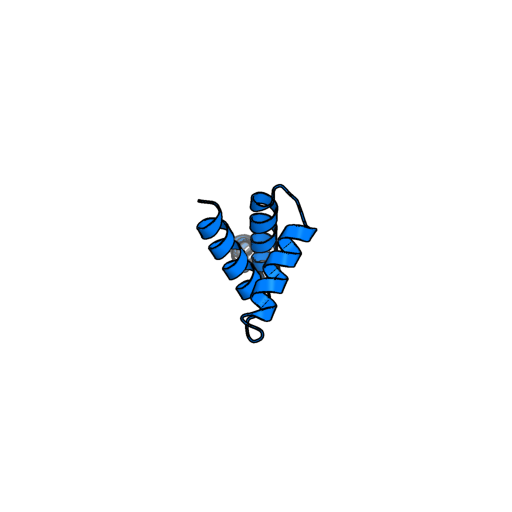17.178 4.358 -0.241 1.00 90.56 74 ASP A C 1
ATOM 598 O O . ASP A 1 74 ? -18.310 4.223 0.214 1.00 90.56 74 ASP A O 1
ATOM 602 N N . ASN A 1 75 ? -16.216 5.015 0.428 1.00 85.06 75 ASN A N 1
ATOM 603 C CA . ASN A 1 75 ? -16.335 5.546 1.798 1.00 85.06 75 ASN A CA 1
ATOM 604 C C . ASN A 1 75 ? -16.334 7.089 1.878 1.00 85.06 75 ASN A C 1
ATOM 606 O O . ASN A 1 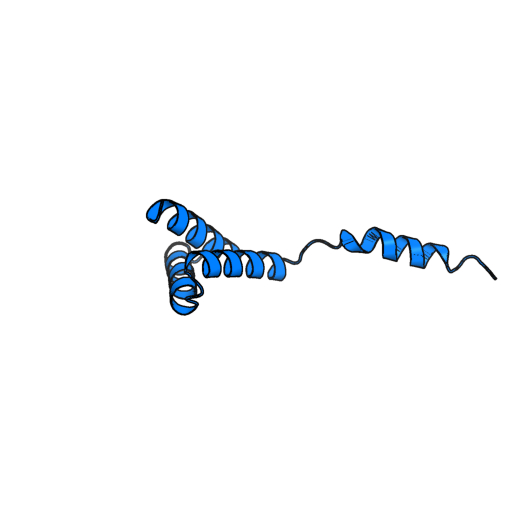75 ? -15.867 7.655 2.872 1.00 85.06 75 ASN A O 1
ATOM 610 N N . ARG A 1 76 ? -16.805 7.772 0.828 1.00 67.31 76 ARG A N 1
ATOM 611 C CA . ARG A 1 76 ? -16.959 9.235 0.817 1.00 67.31 76 ARG A CA 1
ATOM 612 C C . ARG A 1 76 ? -18.306 9.696 1.355 1.00 67.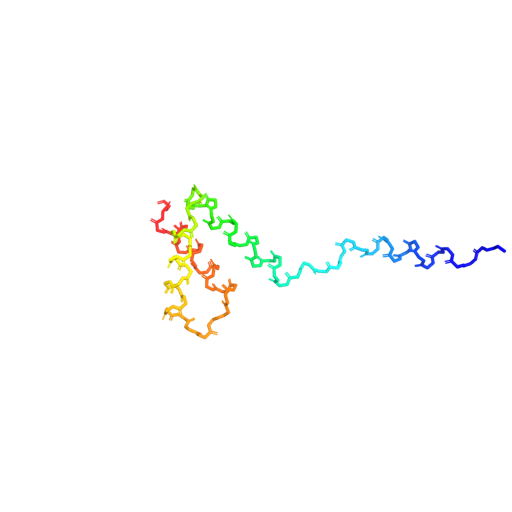31 76 ARG A C 1
ATOM 614 O O . ARG A 1 76 ? -19.300 8.974 1.135 1.00 67.31 76 ARG A O 1
#

Mean predicted aligned error: 10.02 Å